Protein AF-A0A934IIF5-F1 (afdb_monomer_lite)

Sequence (69 aa):
MRYACLLLTVPGPAFAHAGHLGALAGHDHWIAGAAVGIALGIGLWQAAKDRKARKDDTAADDTTPEQSA

Foldseek 3Di:
DVCPVVVVPPDDPDPPPCVVVVVVVPPVVVVVVVVVVVVVVVVVVVVVVVVVVVVVVVVVPPPDPPDDD

Secondary structure (DSSP, 8-state):
-TTGGGGGGS-------THHHHGGGSSHHHHHHHHHHHHHHHHHHHHHHHHHHHHHHHTTSS-------

pLDDT: mean 73.33, std 15.45, range [47.59, 97.44]

Structure (mmCIF, N/CA/C/O backbone):
data_AF-A0A934IIF5-F1
#
_entry.id   AF-A0A934IIF5-F1
#
loop_
_atom_site.group_PDB
_atom_site.id
_atom_site.type_symbol
_atom_site.label_atom_id
_atom_site.label_alt_id
_atom_site.label_comp_id
_atom_site.label_asym_id
_atom_site.label_entity_id
_atom_site.label_seq_id
_atom_site.pdbx_PDB_ins_code
_atom_site.Cartn_x
_atom_site.Cartn_y
_atom_site.Cartn_z
_atom_site.occupancy
_atom_site.B_iso_or_equiv
_atom_site.auth_seq_id
_atom_site.auth_comp_id
_atom_site.auth_asym_id
_atom_site.auth_atom_id
_atom_site.pdbx_PDB_model_num
ATOM 1 N N . MET A 1 1 ? 17.115 -14.307 -52.990 1.00 58.53 1 MET A N 1
ATOM 2 C CA . MET A 1 1 ? 17.379 -12.978 -52.381 1.00 58.53 1 MET A CA 1
ATOM 3 C C . MET A 1 1 ? 16.141 -12.089 -52.202 1.00 58.53 1 MET A C 1
ATOM 5 O O . MET A 1 1 ? 16.223 -11.142 -51.440 1.00 58.53 1 MET A O 1
ATOM 9 N N . ARG A 1 2 ? 14.985 -12.371 -52.828 1.00 64.62 2 ARG A N 1
ATOM 10 C CA . ARG A 1 2 ? 13.800 -11.484 -52.775 1.00 64.62 2 ARG A CA 1
ATOM 11 C C . ARG A 1 2 ? 13.052 -11.476 -51.431 1.00 64.62 2 ARG A C 1
ATOM 13 O O . ARG A 1 2 ? 12.434 -10.482 -51.090 1.00 64.62 2 ARG A O 1
ATOM 20 N N . TYR A 1 3 ? 13.158 -12.549 -50.648 1.00 70.12 3 TYR A N 1
ATOM 21 C CA . TYR A 1 3 ? 12.473 -12.683 -49.355 1.00 70.12 3 TYR A CA 1
ATOM 22 C C . TYR A 1 3 ? 13.292 -12.183 -48.156 1.00 70.12 3 TYR A C 1
ATOM 24 O O . TYR A 1 3 ? 12.774 -12.120 -47.049 1.00 70.12 3 TYR A O 1
ATOM 32 N N . ALA A 1 4 ? 14.554 -11.793 -48.370 1.00 68.06 4 ALA A N 1
ATOM 33 C CA . ALA A 1 4 ? 15.438 -11.328 -47.300 1.00 68.06 4 ALA A CA 1
ATOM 34 C C . ALA A 1 4 ? 14.947 -10.015 -46.665 1.00 68.06 4 ALA A C 1
ATOM 36 O O . ALA A 1 4 ? 15.056 -9.847 -45.456 1.00 68.06 4 ALA A O 1
ATOM 37 N N . CYS A 1 5 ? 14.324 -9.128 -47.452 1.00 66.38 5 CYS A N 1
ATOM 38 C CA . CYS A 1 5 ? 13.710 -7.904 -46.927 1.00 66.38 5 CYS A CA 1
ATOM 39 C C . CYS A 1 5 ? 12.546 -8.176 -45.967 1.00 66.38 5 CYS A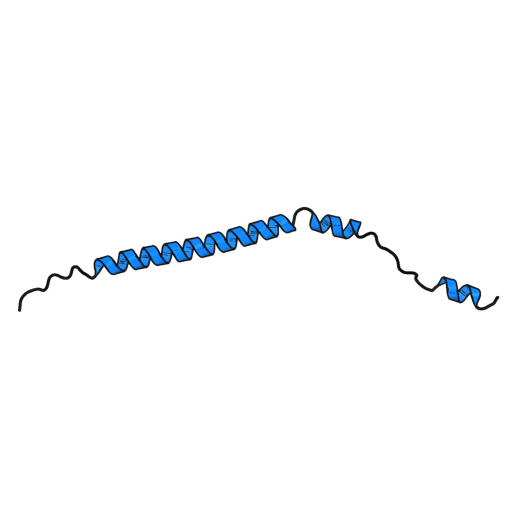 C 1
ATOM 41 O O . CYS A 1 5 ? 12.315 -7.384 -45.062 1.00 66.38 5 CYS A O 1
ATOM 43 N N . LEU A 1 6 ? 11.822 -9.286 -46.140 1.00 69.69 6 LEU A N 1
ATOM 44 C CA . LEU A 1 6 ? 10.618 -9.574 -45.356 1.00 69.69 6 LEU A CA 1
ATOM 45 C C . LEU A 1 6 ? 10.948 -10.053 -43.930 1.00 69.69 6 LEU A C 1
ATOM 47 O O . LEU A 1 6 ? 10.115 -9.965 -43.037 1.00 69.69 6 LEU A O 1
ATOM 51 N N . LEU A 1 7 ? 12.181 -10.516 -43.701 1.00 70.38 7 LEU A N 1
ATOM 52 C CA . LEU A 1 7 ? 12.668 -10.934 -42.383 1.00 70.38 7 LEU A CA 1
ATOM 53 C C . LEU A 1 7 ? 13.131 -9.756 -41.509 1.00 70.38 7 LEU A C 1
ATOM 55 O O . LEU A 1 7 ? 13.246 -9.914 -40.299 1.00 70.38 7 LEU A O 1
ATOM 59 N N . LEU A 1 8 ? 13.355 -8.573 -42.091 1.00 71.06 8 LEU A N 1
ATOM 60 C CA . LEU A 1 8 ? 13.799 -7.374 -41.365 1.00 71.06 8 LEU A CA 1
ATOM 61 C C . LEU A 1 8 ? 12.661 -6.647 -40.632 1.00 71.06 8 LEU A C 1
ATOM 63 O O . LEU A 1 8 ? 12.923 -5.770 -39.815 1.00 71.06 8 LEU A O 1
ATOM 67 N N . THR A 1 9 ? 11.404 -7.001 -40.908 1.00 75.06 9 THR A N 1
ATOM 68 C CA . THR A 1 9 ? 10.224 -6.402 -40.268 1.00 75.06 9 THR A CA 1
ATOM 69 C C . THR A 1 9 ? 9.646 -7.266 -39.154 1.00 75.06 9 THR A C 1
ATOM 71 O O . THR A 1 9 ? 8.596 -6.923 -38.621 1.00 75.06 9 THR A O 1
ATOM 74 N N . VAL A 1 10 ? 10.274 -8.398 -38.818 1.00 78.06 10 VAL A N 1
ATOM 75 C CA . VAL A 1 10 ? 9.829 -9.245 -37.706 1.00 78.06 10 VAL A CA 1
ATOM 76 C C . VAL A 1 10 ? 10.305 -8.592 -36.406 1.00 78.06 10 VAL A C 1
ATOM 78 O O . VAL A 1 10 ? 11.512 -8.584 -36.153 1.00 78.06 10 VAL A O 1
ATOM 81 N N . PRO A 1 11 ? 9.410 -8.016 -35.578 1.00 68.44 11 PRO A N 1
ATOM 82 C CA . PRO A 1 11 ? 9.823 -7.443 -34.308 1.00 68.44 11 PRO A CA 1
ATOM 83 C C . PRO A 1 11 ? 10.314 -8.575 -33.400 1.00 68.44 11 PRO A C 1
ATOM 85 O O . PRO A 1 11 ? 9.552 -9.458 -33.011 1.00 68.44 11 PRO A O 1
ATOM 88 N N . GLY A 1 12 ? 11.609 -8.568 -33.089 1.00 73.69 12 GLY A N 1
ATOM 89 C CA . GLY A 1 12 ? 12.170 -9.430 -32.054 1.00 73.69 12 GLY A CA 1
ATO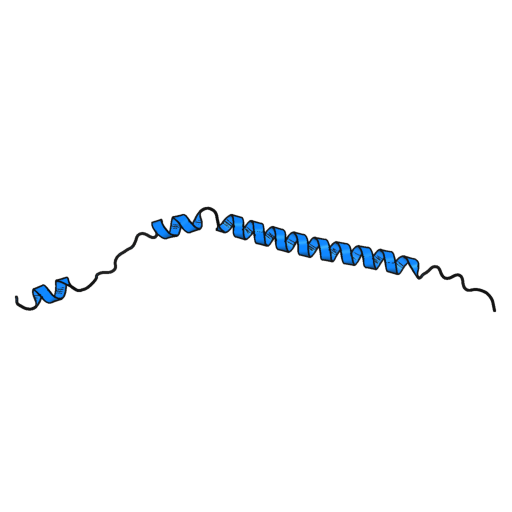M 90 C C . GLY A 1 12 ? 11.679 -9.003 -30.665 1.00 73.69 12 GLY A C 1
ATOM 91 O O . GLY A 1 12 ? 11.240 -7.862 -30.496 1.00 73.69 12 GLY A O 1
ATOM 92 N N . PRO A 1 13 ? 11.749 -9.887 -29.655 1.00 73.06 13 PRO A N 1
ATOM 93 C CA . PRO A 1 13 ? 11.394 -9.527 -28.289 1.00 73.06 13 PRO A CA 1
ATOM 94 C C . PRO A 1 13 ? 12.269 -8.359 -27.820 1.00 73.06 13 PRO A C 1
ATOM 96 O O . PRO A 1 13 ? 13.466 -8.511 -27.576 1.00 73.06 13 PRO A O 1
ATOM 99 N N . ALA A 1 14 ? 11.667 -7.177 -27.698 1.00 68.38 14 ALA A N 1
ATOM 100 C CA . ALA A 1 14 ? 12.299 -6.039 -27.060 1.00 68.38 14 ALA A CA 1
ATOM 101 C C . ALA A 1 14 ? 12.293 -6.300 -25.551 1.00 68.38 14 ALA A C 1
ATOM 103 O O . ALA A 1 14 ? 11.271 -6.132 -24.886 1.00 68.38 14 ALA A O 1
ATOM 104 N N . PHE A 1 15 ? 13.431 -6.736 -25.008 1.00 62.41 15 PHE A N 1
ATOM 105 C CA . PHE A 1 15 ? 13.679 -6.742 -23.567 1.00 62.41 15 PHE A CA 1
ATOM 106 C C . PHE A 1 15 ? 13.738 -5.287 -23.084 1.00 62.41 15 PHE A C 1
ATOM 108 O O . PHE A 1 15 ? 14.811 -4.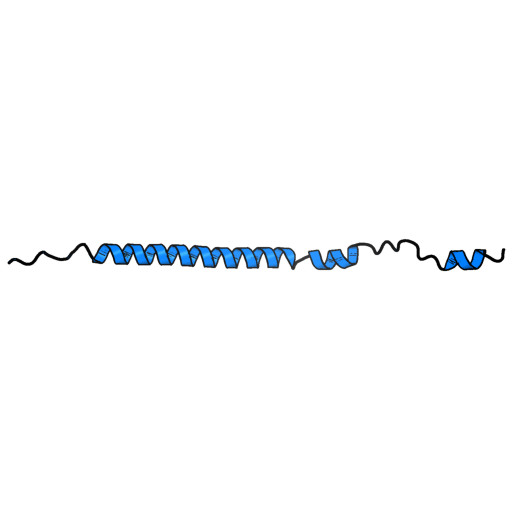714 -22.893 1.00 62.41 15 PHE A O 1
ATOM 115 N N . ALA A 1 16 ? 12.572 -4.659 -22.923 1.00 64.69 16 ALA A N 1
ATOM 116 C CA . ALA A 1 16 ? 12.459 -3.429 -22.163 1.00 64.69 16 ALA A CA 1
ATOM 117 C C . ALA A 1 16 ? 12.938 -3.765 -20.751 1.00 64.69 16 ALA A C 1
ATOM 119 O O . ALA A 1 16 ? 12.306 -4.539 -20.032 1.00 64.69 16 ALA A O 1
ATOM 120 N N . HIS A 1 17 ? 14.119 -3.268 -20.390 1.00 62.38 17 HIS A N 1
ATOM 121 C CA . HIS A 1 17 ? 14.694 -3.500 -19.076 1.00 62.38 17 HIS A CA 1
ATOM 122 C C . HIS A 1 17 ? 13.643 -3.091 -18.033 1.00 62.38 17 HIS A C 1
ATOM 124 O O . HIS A 1 17 ? 13.144 -1.965 -18.076 1.00 62.38 17 HIS A O 1
ATOM 130 N N . ALA A 1 18 ? 13.310 -3.976 -17.087 1.00 65.12 18 ALA A N 1
ATOM 131 C CA . ALA A 1 18 ? 12.301 -3.717 -16.049 1.00 65.12 18 ALA A CA 1
ATOM 132 C C . ALA A 1 18 ? 12.623 -2.492 -15.158 1.00 65.12 18 ALA A C 1
ATOM 134 O O . ALA A 1 18 ? 11.834 -2.117 -14.296 1.00 65.12 18 ALA A O 1
ATOM 135 N N . GLY A 1 19 ? 13.764 -1.833 -15.381 1.00 61.78 19 GLY A N 1
ATOM 136 C CA . GLY A 1 19 ? 14.223 -0.647 -14.668 1.00 61.78 19 GLY A CA 1
ATOM 137 C C . GLY A 1 19 ? 13.269 0.552 -14.709 1.00 61.78 19 GLY A C 1
ATOM 138 O O . GLY A 1 19 ? 13.276 1.322 -13.759 1.00 61.78 19 GLY A O 1
ATOM 139 N N . HIS A 1 20 ? 12.400 0.701 -15.721 1.00 60.44 20 HIS A N 1
ATOM 140 C CA . HIS A 1 20 ? 11.364 1.755 -15.692 1.00 60.44 20 HIS A CA 1
ATOM 141 C C . HIS A 1 20 ? 10.176 1.423 -14.770 1.00 60.44 20 HIS A C 1
ATOM 143 O O . HIS A 1 20 ? 9.563 2.332 -14.222 1.00 60.44 20 HIS A O 1
ATOM 149 N N . LEU A 1 21 ? 9.876 0.138 -14.543 1.00 61.88 21 LEU A N 1
ATOM 150 C CA . LEU A 1 21 ? 8.877 -0.296 -13.554 1.00 61.88 21 LEU A CA 1
ATOM 151 C C . LEU A 1 21 ? 9.466 -0.354 -12.137 1.00 61.88 21 LEU A C 1
ATOM 153 O O . LEU A 1 21 ? 8.747 -0.160 -11.163 1.00 61.88 21 LEU A O 1
ATOM 157 N N . GLY A 1 22 ? 10.782 -0.554 -12.015 1.00 59.72 22 GLY A N 1
ATOM 158 C CA . GLY A 1 22 ? 11.493 -0.510 -10.735 1.00 59.72 22 GLY A CA 1
ATOM 159 C C . GLY A 1 22 ? 11.400 0.847 -10.027 1.00 59.72 22 GLY A C 1
ATOM 160 O O . GLY A 1 22 ? 11.370 0.886 -8.801 1.00 59.72 22 GLY A O 1
ATOM 161 N N . ALA A 1 23 ? 11.262 1.950 -10.773 1.00 59.88 23 ALA A N 1
ATOM 162 C CA . ALA A 1 23 ? 11.047 3.278 -10.194 1.00 59.88 23 ALA A CA 1
ATOM 163 C C . ALA A 1 23 ? 9.692 3.407 -9.464 1.00 59.88 23 ALA A C 1
ATOM 165 O O . ALA A 1 23 ? 9.603 4.132 -8.476 1.00 59.88 23 ALA A O 1
ATOM 166 N N . LEU A 1 24 ? 8.663 2.661 -9.891 1.00 60.97 24 LEU A N 1
ATOM 167 C CA . LEU A 1 24 ? 7.340 2.628 -9.244 1.00 60.97 24 LEU A CA 1
ATOM 168 C C . LEU A 1 24 ? 7.329 1.784 -7.958 1.00 60.97 24 LEU A C 1
ATOM 170 O O . LEU A 1 24 ? 6.439 1.921 -7.126 1.00 60.97 24 LEU A O 1
ATOM 174 N N . ALA A 1 25 ? 8.318 0.911 -7.765 1.00 67.38 25 ALA A N 1
ATOM 175 C CA . ALA A 1 25 ? 8.403 0.052 -6.584 1.00 67.38 25 ALA A CA 1
ATOM 176 C C . ALA A 1 25 ? 9.039 0.748 -5.360 1.00 67.38 25 ALA A C 1
ATOM 178 O O . ALA A 1 25 ? 9.108 0.152 -4.287 1.00 67.38 25 ALA A O 1
ATOM 179 N N . GLY A 1 26 ? 9.530 1.986 -5.510 1.00 67.38 26 GLY A N 1
ATOM 180 C CA . GLY A 1 26 ? 10.497 2.583 -4.583 1.00 67.38 26 GLY A CA 1
ATOM 181 C C . GLY A 1 26 ? 9.953 3.215 -3.297 1.00 67.38 26 GLY A C 1
ATOM 182 O O . GLY A 1 26 ? 10.679 3.248 -2.314 1.00 67.38 26 GLY A O 1
ATOM 183 N N . HIS A 1 27 ? 8.710 3.701 -3.250 1.00 74.62 27 HIS A N 1
ATOM 184 C CA . HIS A 1 27 ? 8.176 4.377 -2.048 1.00 74.62 27 HIS A CA 1
ATOM 185 C C . HIS A 1 27 ? 6.677 4.148 -1.830 1.00 74.62 27 HIS A C 1
ATOM 187 O O . HIS A 1 27 ? 6.235 3.988 -0.690 1.00 74.62 27 HIS A O 1
ATOM 193 N N . ASP A 1 28 ? 5.906 4.036 -2.911 1.00 74.94 28 ASP A N 1
ATOM 194 C CA . ASP A 1 28 ? 4.452 3.858 -2.849 1.00 74.94 28 ASP A CA 1
ATOM 195 C C . ASP A 1 28 ? 4.039 2.566 -2.132 1.00 74.94 28 ASP A C 1
ATOM 197 O O . ASP A 1 28 ? 2.986 2.509 -1.502 1.00 74.94 28 ASP A O 1
ATOM 201 N N . HIS A 1 29 ? 4.891 1.537 -2.149 1.00 82.81 29 HIS A N 1
ATOM 202 C CA . HIS A 1 29 ? 4.590 0.255 -1.517 1.00 82.81 29 HIS A CA 1
ATOM 203 C C . HIS A 1 29 ? 4.603 0.323 0.020 1.00 82.81 29 HIS A C 1
ATOM 205 O O . HIS A 1 29 ? 3.717 -0.223 0.677 1.00 82.81 29 HIS A O 1
ATOM 211 N N . TRP A 1 30 ? 5.571 1.036 0.609 1.00 85.50 30 TRP A N 1
ATOM 212 C CA . TRP A 1 30 ? 5.617 1.242 2.061 1.00 85.50 30 TRP A CA 1
ATOM 213 C C . TRP A 1 30 ? 4.552 2.236 2.528 1.00 85.50 30 TRP A C 1
ATOM 215 O O . TRP A 1 30 ? 3.979 2.042 3.598 1.00 85.50 30 TRP A O 1
ATOM 225 N N . ILE A 1 31 ? 4.224 3.250 1.717 1.00 88.19 31 ILE A N 1
ATOM 226 C CA . ILE A 1 31 ? 3.105 4.164 1.994 1.00 88.19 31 ILE A CA 1
ATOM 227 C C . ILE A 1 31 ? 1.773 3.410 1.964 1.00 88.19 31 ILE A C 1
ATOM 229 O O . ILE A 1 31 ? 0.958 3.585 2.869 1.00 88.19 31 ILE A O 1
ATOM 233 N N . ALA A 1 32 ? 1.567 2.528 0.982 1.00 87.00 32 ALA A N 1
ATOM 234 C CA . ALA A 1 32 ? 0.393 1.663 0.932 1.00 87.00 32 ALA A CA 1
ATOM 235 C C . ALA A 1 32 ? 0.311 0.768 2.180 1.00 87.00 32 ALA A C 1
ATOM 237 O O . ALA A 1 32 ? -0.737 0.703 2.822 1.00 87.00 32 ALA A O 1
ATOM 238 N N . GLY A 1 33 ? 1.428 0.151 2.584 1.00 90.81 33 GLY A N 1
ATOM 239 C CA . GLY A 1 33 ? 1.510 -0.616 3.830 1.00 90.81 33 GLY A CA 1
ATOM 240 C C . GLY A 1 33 ? 1.170 0.215 5.074 1.00 90.81 33 GLY A C 1
ATOM 241 O O . GLY A 1 33 ? 0.376 -0.218 5.911 1.00 90.81 33 GLY A O 1
ATOM 242 N N . ALA A 1 34 ? 1.704 1.435 5.176 1.00 92.56 34 ALA A N 1
ATOM 243 C CA . ALA A 1 34 ? 1.433 2.351 6.282 1.00 92.56 34 ALA A CA 1
ATOM 244 C C . ALA A 1 34 ? -0.040 2.790 6.329 1.00 92.56 34 ALA A C 1
ATOM 246 O O . ALA A 1 34 ? -0.649 2.783 7.400 1.00 92.56 34 ALA A O 1
ATOM 247 N N . ALA A 1 35 ? -0.639 3.112 5.180 1.00 94.56 35 ALA A N 1
ATOM 248 C CA . ALA A 1 35 ? -2.044 3.499 5.081 1.00 94.56 35 ALA A CA 1
ATOM 249 C C . ALA A 1 35 ? -2.979 2.368 5.538 1.00 94.56 35 ALA A C 1
ATOM 251 O O . ALA A 1 35 ? -3.906 2.606 6.317 1.00 94.56 35 ALA A O 1
ATOM 252 N N . VAL A 1 36 ? -2.698 1.129 5.121 1.00 95.50 36 VAL A N 1
ATOM 253 C CA . VAL A 1 36 ? -3.446 -0.056 5.572 1.00 95.50 36 VAL A CA 1
ATOM 254 C C . VAL A 1 36 ? -3.280 -0.263 7.079 1.00 95.50 36 VAL A C 1
ATOM 256 O O . VAL A 1 36 ? -4.270 -0.483 7.779 1.00 95.50 36 VAL A O 1
ATOM 259 N N . GLY A 1 37 ? -2.057 -0.131 7.602 1.00 96.44 37 GLY A N 1
ATOM 260 C CA . GLY A 1 37 ? -1.788 -0.231 9.038 1.00 96.44 37 GLY A CA 1
ATOM 261 C C . GLY A 1 37 ? -2.582 0.784 9.867 1.00 96.44 37 GLY A C 1
ATOM 262 O O . GLY A 1 37 ? -3.195 0.415 10.870 1.00 96.44 37 GLY A O 1
ATOM 263 N N . ILE A 1 38 ? -2.643 2.043 9.421 1.00 97.38 38 ILE A N 1
ATOM 264 C CA . ILE A 1 38 ? -3.417 3.105 10.085 1.00 97.38 38 ILE A CA 1
ATOM 265 C C . ILE A 1 38 ? -4.917 2.796 10.050 1.00 97.38 38 ILE A C 1
ATOM 267 O O . ILE A 1 38 ? -5.584 2.896 11.082 1.00 97.38 38 ILE A O 1
ATOM 271 N N . ALA A 1 39 ? -5.451 2.385 8.896 1.00 97.06 39 ALA A N 1
ATOM 272 C CA . ALA A 1 39 ? -6.868 2.052 8.758 1.00 97.06 39 ALA A CA 1
ATOM 273 C C . ALA A 1 39 ? -7.287 0.921 9.714 1.00 97.06 39 ALA A C 1
ATOM 275 O O . ALA A 1 39 ? -8.301 1.033 10.410 1.00 97.06 39 ALA A O 1
ATOM 276 N N . LEU A 1 40 ? -6.472 -0.135 9.811 1.00 97.44 40 LEU A N 1
ATOM 277 C CA . LEU A 1 40 ? -6.701 -1.236 10.750 1.00 97.44 40 LEU A CA 1
ATOM 278 C C . LEU A 1 40 ? -6.578 -0.780 12.211 1.00 97.44 40 LEU A C 1
ATOM 280 O O . LEU A 1 40 ? -7.413 -1.149 13.037 1.00 97.44 40 LEU A O 1
ATOM 284 N N . GLY A 1 41 ? -5.582 0.052 12.528 1.00 97.38 41 GLY A N 1
ATOM 285 C CA . GLY A 1 41 ? -5.382 0.593 13.874 1.00 97.38 41 GLY A CA 1
ATOM 286 C C . GLY A 1 41 ? -6.582 1.402 14.372 1.00 97.38 41 GLY A C 1
ATOM 287 O O . GLY A 1 41 ? -7.064 1.170 15.482 1.00 97.38 41 GLY A O 1
ATOM 288 N N . ILE A 1 42 ? -7.119 2.296 13.535 1.00 97.00 42 ILE A N 1
ATOM 289 C CA . ILE A 1 42 ? -8.309 3.096 13.867 1.00 97.00 42 ILE A CA 1
ATOM 290 C C . ILE A 1 42 ? -9.538 2.196 14.039 1.00 97.00 42 ILE A C 1
ATOM 292 O O . ILE A 1 42 ? -10.280 2.357 15.011 1.00 97.00 42 ILE A O 1
ATOM 296 N N . GLY A 1 43 ? -9.737 1.229 13.137 1.00 95.75 43 GLY A N 1
ATOM 297 C CA . GLY A 1 43 ? -10.858 0.289 13.215 1.00 95.75 43 GLY A CA 1
ATOM 298 C C . GLY A 1 43 ? -10.854 -0.527 14.511 1.00 95.75 43 GLY A C 1
ATOM 299 O O . GLY A 1 43 ? -11.874 -0.616 15.197 1.00 95.75 43 GLY A O 1
ATOM 300 N N . LEU A 1 44 ? -9.692 -1.065 14.897 1.00 96.75 44 LEU A N 1
ATOM 301 C CA . LEU A 1 44 ? -9.539 -1.816 16.145 1.00 96.75 44 LEU A CA 1
ATOM 302 C C . LEU A 1 44 ? -9.715 -0.931 17.385 1.00 96.75 44 LEU A C 1
ATOM 304 O O . LEU A 1 44 ? -10.345 -1.360 18.354 1.00 96.75 44 LEU A O 1
ATOM 308 N N . TRP A 1 45 ? -9.194 0.298 17.361 1.00 95.25 45 TRP A N 1
ATOM 309 C CA . TRP A 1 45 ? -9.320 1.231 18.480 1.00 95.25 45 TRP A CA 1
ATOM 310 C C . TRP A 1 45 ? -10.775 1.639 18.735 1.00 95.25 45 TRP A C 1
ATOM 312 O O . TRP A 1 45 ? -11.234 1.592 19.878 1.00 95.25 45 TRP A O 1
ATOM 322 N N . GLN A 1 46 ? -11.525 1.958 17.677 1.00 94.19 46 GLN A N 1
ATOM 323 C CA . GLN A 1 46 ? -12.950 2.287 17.777 1.00 94.19 46 GLN A CA 1
ATOM 324 C C . GLN A 1 46 ? -13.756 1.097 18.318 1.00 94.19 46 GLN A C 1
ATOM 326 O O . GLN A 1 46 ? -14.462 1.243 19.313 1.00 94.19 46 GLN A O 1
ATOM 331 N N . ALA A 1 47 ? -13.544 -0.109 17.778 1.00 91.75 47 ALA A N 1
ATOM 332 C CA . ALA A 1 47 ? -14.219 -1.317 18.259 1.00 91.75 47 ALA A CA 1
ATOM 333 C C . ALA A 1 47 ? -13.881 -1.669 19.725 1.00 91.75 47 ALA A C 1
ATOM 335 O O . ALA A 1 47 ? -14.699 -2.253 20.444 1.00 91.75 47 ALA A O 1
ATOM 336 N N . ALA A 1 48 ? -12.668 -1.354 20.188 1.00 91.81 48 ALA A N 1
ATOM 337 C CA . ALA A 1 48 ? -12.289 -1.512 21.591 1.00 91.81 48 ALA A CA 1
ATOM 338 C C . ALA A 1 48 ? -12.970 -0.465 22.489 1.00 91.81 48 ALA A C 1
ATOM 340 O O . ALA A 1 48 ? -13.447 -0.811 23.574 1.00 91.81 48 ALA A O 1
ATOM 341 N N . LYS A 1 49 ? -13.059 0.790 22.031 1.00 91.62 49 LYS A N 1
ATOM 342 C CA . LYS A 1 49 ? -13.725 1.882 22.752 1.00 91.62 49 LYS A CA 1
ATOM 343 C C . LYS A 1 49 ? -15.224 1.624 22.912 1.00 91.62 49 LYS A C 1
ATOM 345 O O . LYS A 1 49 ? -15.731 1.747 24.025 1.00 91.62 49 LYS A O 1
ATOM 350 N N . ASP A 1 50 ? -15.898 1.176 21.856 1.00 84.12 50 ASP A N 1
ATOM 351 C CA . ASP A 1 50 ? -17.336 0.872 21.882 1.00 84.12 50 ASP A CA 1
ATOM 352 C C . ASP A 1 50 ? -17.656 -0.271 22.856 1.00 84.12 50 ASP A C 1
ATOM 354 O O . ASP A 1 50 ? -18.617 -0.208 23.624 1.00 84.12 50 ASP A O 1
ATOM 358 N N . ARG A 1 51 ? -16.797 -1.301 22.906 1.00 83.75 51 ARG A N 1
ATOM 359 C CA . ARG A 1 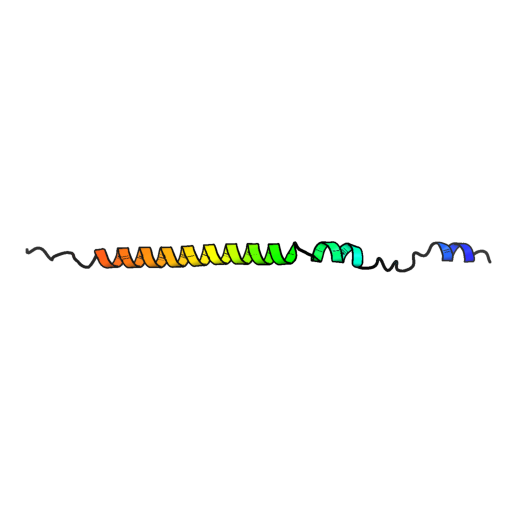51 ? -16.922 -2.381 23.897 1.00 83.75 51 ARG A CA 1
ATOM 360 C C . ARG A 1 51 ? -16.732 -1.896 25.331 1.00 83.75 51 ARG A C 1
ATOM 362 O O . ARG A 1 51 ? -17.388 -2.432 26.223 1.00 83.75 51 ARG A O 1
ATOM 369 N N . LYS A 1 52 ? -15.844 -0.923 25.567 1.00 79.69 52 LYS A N 1
ATOM 370 C CA . LYS A 1 52 ? -15.670 -0.330 26.899 1.00 79.69 52 LYS A CA 1
ATOM 371 C C . LYS A 1 52 ? -16.887 0.513 27.288 1.00 79.69 52 LYS A C 1
ATOM 373 O O . LYS A 1 52 ? -17.387 0.331 28.389 1.00 79.69 52 LYS A O 1
ATOM 378 N N . ALA A 1 53 ? -17.386 1.359 26.387 1.00 76.19 53 ALA A N 1
ATOM 379 C CA . ALA A 1 53 ? -18.575 2.176 26.635 1.00 76.19 53 ALA A CA 1
ATOM 380 C C . ALA A 1 53 ? -19.795 1.307 26.989 1.00 76.19 53 ALA A C 1
ATOM 382 O O . ALA A 1 53 ? -20.419 1.507 28.023 1.00 76.19 53 ALA A O 1
ATOM 383 N N . ARG A 1 54 ? -20.045 0.239 26.218 1.00 73.31 54 ARG A N 1
ATOM 384 C CA . ARG A 1 54 ? -21.146 -0.700 26.492 1.00 73.31 54 ARG A CA 1
ATOM 385 C C . ARG A 1 54 ? -21.010 -1.436 27.833 1.00 73.31 54 ARG A C 1
ATOM 387 O O . ARG A 1 54 ? -22.015 -1.816 28.428 1.00 73.3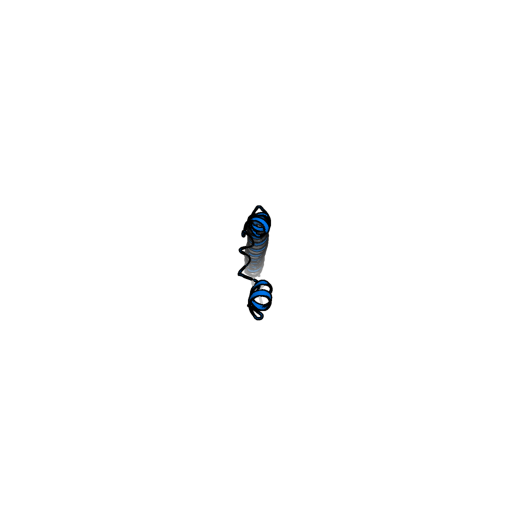1 54 ARG A O 1
ATOM 394 N N . LYS A 1 55 ? -19.779 -1.692 28.289 1.00 73.56 55 LYS A N 1
ATOM 395 C CA . LYS A 1 55 ? -19.529 -2.303 29.604 1.00 73.56 55 LYS A CA 1
ATOM 396 C C . LYS A 1 55 ? -19.848 -1.346 30.749 1.00 73.56 55 LYS A C 1
ATOM 398 O O . LYS A 1 55 ? -20.424 -1.801 31.730 1.00 73.56 55 LYS A O 1
ATOM 403 N N . ASP A 1 56 ? -19.500 -0.070 30.611 1.00 65.62 56 ASP A N 1
ATOM 404 C CA . ASP A 1 56 ? -19.786 0.940 31.635 1.00 65.62 56 ASP A CA 1
ATOM 405 C C . ASP A 1 56 ? -21.310 1.192 31.744 1.00 65.62 56 ASP A C 1
ATOM 407 O O . ASP A 1 56 ? -21.821 1.300 32.855 1.00 65.62 56 ASP A O 1
ATOM 411 N N . ASP A 1 57 ? -22.060 1.143 30.633 1.00 60.06 57 ASP A N 1
ATOM 412 C CA . ASP A 1 57 ? -23.530 1.298 30.640 1.00 60.06 57 ASP A CA 1
ATOM 413 C C . ASP A 1 57 ? -24.277 0.111 31.281 1.00 60.06 57 ASP A C 1
ATOM 415 O O . ASP A 1 57 ? -25.334 0.284 31.878 1.00 60.06 57 ASP A O 1
ATOM 419 N N . THR A 1 58 ? -23.730 -1.109 31.198 1.00 58.16 58 THR A N 1
ATOM 420 C CA . THR A 1 58 ? -24.357 -2.301 31.812 1.00 58.16 58 THR A CA 1
ATOM 421 C C . THR A 1 58 ? -24.188 -2.316 33.339 1.00 58.16 58 THR A C 1
ATOM 423 O O . THR A 1 58 ? -24.951 -2.972 34.037 1.00 58.16 58 THR A O 1
ATOM 426 N N . ALA A 1 59 ? -23.213 -1.580 33.884 1.00 55.84 59 ALA A N 1
ATOM 427 C CA . ALA A 1 59 ? -22.973 -1.508 35.327 1.00 55.84 59 ALA A CA 1
ATOM 428 C C . ALA A 1 59 ? -23.893 -0.509 36.062 1.00 55.84 59 ALA A C 1
ATOM 430 O O . ALA A 1 59 ? -23.888 -0.483 37.291 1.00 55.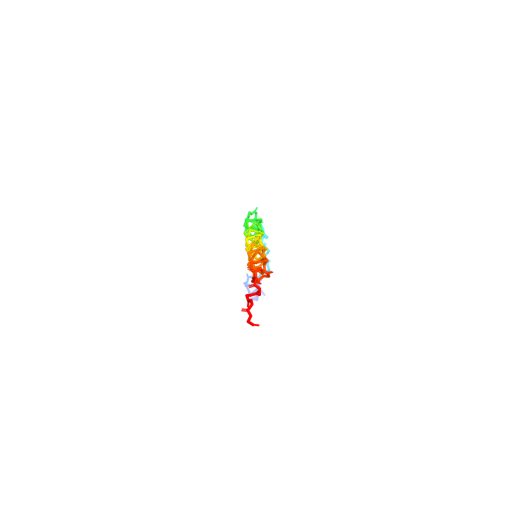84 59 ALA A O 1
ATOM 431 N N . ALA A 1 60 ? -24.665 0.310 35.338 1.00 55.41 60 ALA A N 1
ATOM 432 C CA . ALA A 1 60 ? -25.553 1.323 35.915 1.00 55.41 60 ALA A CA 1
ATOM 433 C C . ALA A 1 60 ? -27.007 0.845 36.129 1.00 55.41 60 ALA A C 1
ATOM 435 O O . ALA A 1 60 ? -27.776 1.550 36.777 1.00 55.41 60 ALA A O 1
ATOM 436 N N . ASP A 1 61 ? -27.385 -0.332 35.615 1.00 49.72 61 ASP A N 1
ATOM 437 C CA . ASP A 1 61 ? -28.757 -0.874 35.702 1.00 49.72 61 ASP A CA 1
ATOM 438 C C . ASP A 1 61 ? -28.975 -1.803 36.921 1.00 49.72 61 ASP A C 1
ATOM 440 O O . ASP A 1 61 ? -30.105 -2.062 37.320 1.00 49.72 61 ASP A O 1
ATOM 444 N N . ASP A 1 62 ? -27.899 -2.243 37.589 1.00 52.59 62 ASP A N 1
ATOM 445 C CA . ASP A 1 62 ? -27.948 -3.206 38.710 1.00 52.59 62 ASP A CA 1
ATOM 446 C C . ASP A 1 62 ? -28.109 -2.545 40.103 1.00 52.59 62 ASP A C 1
ATOM 448 O O . ASP A 1 62 ? -27.932 -3.179 41.143 1.00 52.59 62 ASP A O 1
ATOM 452 N N . THR A 1 63 ? -28.455 -1.251 40.154 1.00 52.09 63 THR A N 1
ATOM 453 C CA . THR A 1 63 ? -28.771 -0.525 41.401 1.00 52.09 63 THR A CA 1
ATOM 454 C C . THR A 1 63 ? -30.152 0.129 41.345 1.00 52.09 63 THR A C 1
ATOM 456 O O . THR A 1 63 ? -30.288 1.328 41.584 1.00 52.09 63 THR A O 1
ATOM 459 N N . THR A 1 64 ? -31.195 -0.640 41.033 1.00 47.59 64 THR A N 1
ATOM 460 C CA . THR A 1 64 ? -32.569 -0.241 41.379 1.00 47.59 64 THR A CA 1
ATOM 461 C C . THR A 1 64 ? -32.864 -0.739 42.798 1.00 47.59 64 THR A C 1
ATOM 463 O O . THR A 1 64 ? -32.909 -1.952 43.001 1.00 47.59 64 THR A O 1
ATOM 466 N N . PRO A 1 65 ? -33.047 0.137 43.806 1.00 49.31 65 PRO A N 1
ATOM 467 C CA . PRO A 1 65 ? -33.531 -0.302 45.102 1.00 49.31 65 PRO A CA 1
ATOM 468 C C . PRO A 1 65 ? -35.001 -0.696 44.933 1.00 49.31 65 PRO A C 1
ATOM 470 O O . PRO A 1 65 ? -35.839 0.127 44.567 1.00 49.31 65 PRO A O 1
ATOM 473 N N . GLU A 1 66 ? -35.288 -1.972 45.172 1.00 50.62 66 GLU A N 1
ATOM 474 C CA . GLU A 1 66 ? -36.627 -2.528 45.344 1.00 50.62 66 GLU A CA 1
ATOM 475 C C . GLU A 1 66 ? -37.377 -1.683 46.393 1.00 50.62 66 GLU A C 1
ATOM 477 O O . GLU A 1 66 ? -37.124 -1.777 47.595 1.00 50.62 66 GLU A O 1
ATOM 482 N N . GLN A 1 67 ? -38.235 -0.765 45.933 1.00 55.56 67 GLN A N 1
ATOM 483 C CA . GLN A 1 67 ? -39.152 -0.033 46.799 1.00 55.56 67 GLN A CA 1
ATOM 484 C C . GLN A 1 67 ? -40.334 -0.935 47.149 1.00 55.56 67 GLN A C 1
ATOM 486 O O . GLN A 1 67 ? -41.077 -1.373 46.275 1.00 55.56 67 GLN A O 1
ATOM 491 N N . SER A 1 68 ? -40.475 -1.143 48.457 1.00 49.66 68 SER A N 1
ATOM 492 C CA . SER A 1 68 ? -41.624 -1.640 49.207 1.00 49.66 68 SER A CA 1
ATOM 493 C C . SER A 1 68 ? -42.990 -1.494 48.523 1.00 49.66 68 SER A C 1
ATOM 495 O O . SER A 1 68 ? -43.404 -0.381 48.189 1.00 49.66 68 SER A O 1
ATOM 497 N N . ALA A 1 69 ? -43.734 -2.600 48.478 1.00 51.00 69 ALA A N 1
ATOM 498 C CA . ALA A 1 69 ? -45.195 -2.634 48.431 1.00 51.00 69 ALA A CA 1
ATOM 499 C C . ALA A 1 69 ? -45.710 -3.773 49.319 1.00 51.00 69 ALA A C 1
ATOM 501 O O . ALA A 1 69 ? -45.117 -4.874 49.257 1.00 51.00 69 ALA A O 1
#

Organism: NCBI:txid1964209

InterPro domains:
  IPR046619 Protein of unknown function DUF6732 [PF20506] (1-67)

Radius of gyration: 33.66 Å; chains: 1; bounding box: 63×17×102 Å